Protein AF-W1XTN6-F1 (afdb_monomer)

Mean predicted aligned error: 3.04 Å

Organism: NCBI:txid408170

pLDDT: mean 96.66, std 3.57, range [73.44, 98.69]

Solvent-accessible surface area (backbone atoms only — not comparable to full-atom values): 4794 Å² total; per-residue (Å²): 128,100,67,69,69,73,66,75,31,60,49,79,54,96,93,37,79,39,51,78,65,48,90,81,80,91,81,79,93,48,64,71,60,54,58,55,54,53,75,79,46,89,80,79,91,82,74,93,67,54,73,47,75,59,97,84,46,79,32,47,40,71,93,49,74,70,44,77,107

Radius of gyration: 16.23 Å; Cα contacts (8 Å, |Δi|>4): 52; chains: 1; bounding box: 40×27×40 Å

Foldseek 3Di:
DPDDDPQQQFDQDPNDTHSPNDDDDDDDPDPVVVVVVVVPDDDDPDDDWDWDADPNDIAIPDDDPRRVD

Sequence (69 aa):
RNHIAGNLYCESKDDINIHVYGAHIFHTSLKHVWDYVNQFAEFNHYVNSPVANYKGEMYNLPFNMNTFS

Nearest PDB structures (foldseek):
  4mo2-assembly1_B-2  TM=9.963E-01  e=7.402E-07  Campylobacter jejuni subsp. jejuni NCTC 11168 = ATCC 700819
  1i8t-assembly1_B  TM=9.709E-01  e=7.633E-06  Escherichia coli
  2bi8-assembly1_A  TM=9.427E-01  e=2.528E-04  Klebsiella pneumoniae
  3gf4-assembly1_A  TM=9.261E-01  e=6.170E-04  Klebsiella pneumoniae
  3inr-assembly1_B  TM=9.328E-01  e=8.118E-04  Klebsiella pneumoniae

Secondary structure (DSSP, 8-state):
--SSSGGG-EEEETTEEEETTS------S-HHHHHHHTTT----------EEEETT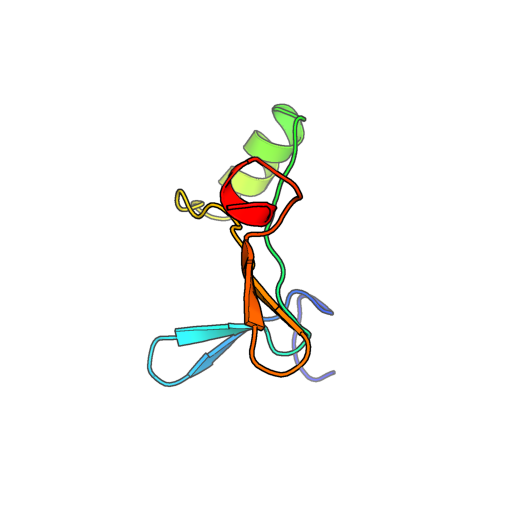EEEESSSSGGGG-

Structure (mmCIF, N/CA/C/O backbone):
data_AF-W1XTN6-F1
#
_entry.id   AF-W1XTN6-F1
#
loop_
_atom_site.group_PDB
_atom_site.id
_atom_site.type_symbol
_atom_site.label_atom_id
_atom_site.label_alt_id
_atom_site.label_comp_id
_atom_site.label_asym_id
_atom_site.label_entity_id
_atom_site.label_seq_id
_atom_site.pdbx_PDB_ins_code
_atom_site.Cartn_x
_atom_site.Cartn_y
_atom_site.Cartn_z
_atom_site.occupancy
_atom_site.B_iso_or_equiv
_atom_site.auth_seq_id
_atom_site.auth_comp_id
_atom_site.auth_asym_id
_atom_site.auth_atom_id
_atom_site.pdbx_PDB_model_num
ATOM 1 N N . ARG A 1 1 ? -3.499 -15.832 -15.675 1.00 82.38 1 ARG A N 1
ATOM 2 C CA . ARG A 1 1 ? -4.002 -14.438 -15.755 1.00 82.38 1 ARG A CA 1
ATOM 3 C C . ARG A 1 1 ? -3.648 -13.906 -17.130 1.00 82.38 1 ARG A C 1
ATOM 5 O O . ARG A 1 1 ? -2.619 -14.319 -17.645 1.00 82.38 1 ARG A O 1
ATOM 12 N N . ASN A 1 2 ? -4.459 -13.016 -17.693 1.00 95.00 2 ASN A N 1
ATOM 13 C CA . ASN A 1 2 ? -4.251 -12.496 -19.051 1.00 95.00 2 ASN A CA 1
ATOM 14 C C . ASN A 1 2 ? -3.562 -11.114 -19.048 1.00 95.00 2 ASN A C 1
ATOM 16 O O . ASN A 1 2 ? -3.726 -10.344 -19.984 1.00 95.00 2 ASN A O 1
ATOM 20 N N . HIS A 1 3 ? -2.825 -10.784 -17.982 1.00 96.56 3 HIS A N 1
ATOM 21 C CA . HIS A 1 3 ? -2.129 -9.509 -17.792 1.00 96.56 3 HIS A CA 1
ATOM 22 C C . HIS A 1 3 ? -0.819 -9.718 -17.010 1.00 96.56 3 HIS A C 1
ATOM 24 O O . HIS A 1 3 ? -0.632 -10.747 -16.350 1.00 96.56 3 HIS A O 1
ATOM 30 N N . ILE A 1 4 ? 0.073 -8.727 -17.066 1.00 96.75 4 ILE A N 1
ATOM 31 C CA . ILE A 1 4 ? 1.364 -8.709 -16.358 1.00 96.75 4 ILE A CA 1
ATOM 32 C C . ILE A 1 4 ? 1.223 -8.229 -14.899 1.00 96.75 4 ILE A C 1
ATOM 34 O O . ILE A 1 4 ? 0.114 -8.013 -14.415 1.00 96.75 4 ILE A O 1
ATOM 38 N N . ALA A 1 5 ? 2.349 -8.063 -14.194 1.00 96.19 5 ALA A N 1
ATOM 39 C CA . ALA A 1 5 ? 2.460 -7.443 -12.862 1.00 96.19 5 ALA A CA 1
ATOM 40 C C . ALA A 1 5 ? 1.824 -8.200 -11.671 1.00 96.19 5 ALA A C 1
ATOM 42 O O . ALA A 1 5 ? 1.879 -7.730 -10.535 1.00 96.19 5 ALA A O 1
ATOM 43 N N . GLY A 1 6 ? 1.275 -9.403 -11.873 1.00 97.31 6 GLY A N 1
ATOM 44 C CA . GLY A 1 6 ? 0.790 -10.234 -10.766 1.00 97.31 6 GLY A CA 1
ATOM 45 C C . GLY A 1 6 ? -0.347 -9.558 -9.990 1.00 97.31 6 GLY A C 1
ATOM 46 O O . GLY A 1 6 ? -1.348 -9.177 -10.593 1.00 97.31 6 GLY A O 1
ATOM 47 N N . ASN A 1 7 ? -0.240 -9.473 -8.658 1.00 98.00 7 ASN A N 1
ATOM 48 C CA . ASN A 1 7 ? -1.239 -8.801 -7.805 1.00 98.00 7 ASN A CA 1
ATOM 49 C C . ASN A 1 7 ? -1.118 -7.266 -7.825 1.00 98.00 7 ASN A C 1
ATOM 51 O O . ASN A 1 7 ? -2.034 -6.597 -7.367 1.00 98.00 7 ASN A O 1
ATOM 55 N N . LEU A 1 8 ? -0.035 -6.713 -8.381 1.00 97.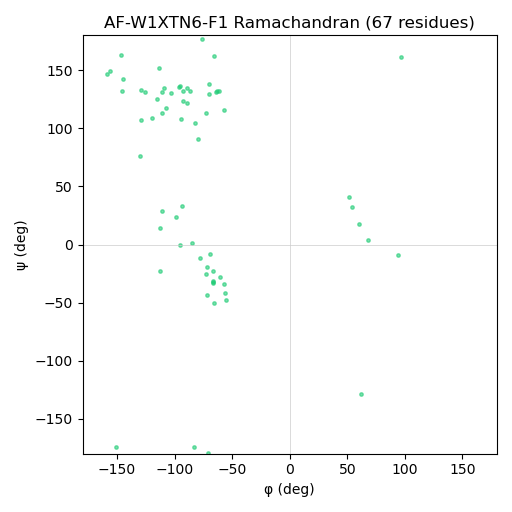31 8 LEU A N 1
ATOM 56 C CA . LEU A 1 8 ? 0.175 -5.265 -8.511 1.00 97.31 8 LEU A CA 1
ATOM 57 C C . LEU A 1 8 ? -0.491 -4.674 -9.760 1.00 97.31 8 LEU A C 1
ATOM 59 O O . LEU A 1 8 ? -0.333 -3.491 -10.039 1.00 97.31 8 LEU A O 1
ATOM 63 N N . TYR A 1 9 ? -1.184 -5.498 -10.547 1.00 98.00 9 TYR A N 1
ATOM 64 C CA . TYR A 1 9 ? -1.868 -5.040 -11.748 1.00 98.00 9 TYR A CA 1
ATOM 65 C C . TYR A 1 9 ? -2.989 -4.050 -11.414 1.00 98.00 9 TYR A C 1
ATOM 67 O O . TYR A 1 9 ? -3.856 -4.345 -10.584 1.00 98.00 9 TYR A O 1
ATOM 75 N N . CYS A 1 10 ? -2.991 -2.929 -12.136 1.00 97.31 10 CYS A N 1
ATOM 76 C CA . CYS A 1 10 ? -4.082 -1.968 -12.148 1.00 97.31 10 CYS A CA 1
ATOM 77 C C . CYS A 1 10 ? -4.819 -2.018 -13.491 1.00 97.31 10 CYS A C 1
ATOM 79 O O . CYS A 1 10 ? -4.191 -2.027 -14.550 1.00 97.31 10 CYS A O 1
ATOM 81 N N . GLU A 1 11 ? -6.148 -2.020 -13.438 1.00 97.50 11 GLU A N 1
ATOM 82 C CA . GLU A 1 11 ? -7.014 -1.832 -14.603 1.00 97.50 11 GLU A CA 1
ATOM 83 C C . GLU A 1 11 ? -7.353 -0.344 -14.726 1.00 97.50 11 GLU A C 1
ATOM 85 O O . GLU A 1 11 ? -7.720 0.281 -13.733 1.00 97.50 11 GLU A O 1
ATOM 90 N N . SER A 1 12 ? -7.229 0.231 -15.922 1.00 96.94 12 SER A N 1
ATOM 91 C CA . SER A 1 12 ? -7.677 1.604 -16.170 1.00 96.94 12 SER A CA 1
ATOM 92 C C . SER A 1 12 ? -9.138 1.594 -16.610 1.00 96.94 12 SER A C 1
ATOM 94 O O . SER A 1 12 ? -9.483 0.944 -17.599 1.00 96.94 12 SER A O 1
ATOM 96 N N . LYS A 1 13 ? -9.993 2.296 -15.865 1.00 97.69 13 LYS A N 1
ATOM 97 C CA . LYS A 1 13 ? -11.421 2.441 -16.156 1.00 97.69 13 LYS A CA 1
ATOM 98 C C . LYS A 1 13 ? -11.889 3.827 -15.733 1.00 97.69 13 LYS A C 1
ATOM 100 O O . LYS A 1 13 ? -11.607 4.238 -14.614 1.00 97.69 13 LYS A O 1
ATOM 105 N N . ASP A 1 14 ? -12.616 4.518 -16.610 1.00 97.31 14 ASP A N 1
ATOM 106 C CA . ASP A 1 14 ? -13.144 5.868 -16.356 1.00 97.31 14 ASP A CA 1
ATOM 107 C C . ASP A 1 14 ? -12.047 6.845 -15.871 1.00 97.31 14 ASP A C 1
ATOM 109 O O . ASP A 1 14 ? -12.244 7.601 -14.925 1.00 97.31 14 ASP A O 1
ATOM 113 N N . ASP A 1 15 ? -10.857 6.765 -16.486 1.00 96.62 15 ASP A N 1
ATOM 114 C CA . ASP A 1 15 ? -9.637 7.513 -16.130 1.00 96.62 15 ASP A CA 1
ATOM 115 C C . ASP A 1 15 ? -9.098 7.262 -14.703 1.00 96.62 15 ASP A C 1
ATOM 117 O O . ASP A 1 15 ? -8.253 8.003 -14.195 1.00 96.62 15 ASP A O 1
ATOM 121 N N . ILE A 1 16 ? -9.533 6.175 -14.059 1.00 97.44 16 ILE A N 1
ATOM 122 C CA . ILE A 1 16 ? -9.091 5.740 -12.731 1.00 97.44 16 ILE A CA 1
ATOM 123 C C . ILE A 1 16 ? -8.265 4.455 -12.852 1.00 97.44 16 ILE A C 1
ATOM 125 O O . ILE A 1 16 ? -8.692 3.472 -13.456 1.00 97.44 16 ILE A O 1
ATOM 129 N N . ASN A 1 17 ? -7.095 4.432 -12.206 1.00 97.31 17 ASN A N 1
ATOM 130 C CA . ASN A 1 17 ? -6.294 3.217 -12.040 1.00 97.31 17 ASN A CA 1
ATOM 131 C C . ASN A 1 17 ? -6.826 2.390 -10.858 1.00 97.31 17 ASN A C 1
ATOM 133 O O . ASN A 1 17 ? -6.597 2.722 -9.695 1.00 97.31 17 ASN A O 1
ATOM 137 N N . ILE A 1 18 ? -7.532 1.301 -11.152 1.00 97.88 18 ILE A N 1
ATOM 138 C CA . ILE A 1 18 ? -8.174 0.428 -10.167 1.00 97.88 18 ILE A CA 1
ATOM 139 C C . ILE A 1 18 ? -7.236 -0.715 -9.790 1.00 97.88 18 ILE A C 1
ATOM 141 O O . ILE A 1 18 ? -6.831 -1.511 -10.634 1.00 97.88 18 ILE A O 1
ATOM 145 N N . HIS A 1 19 ? -6.949 -0.857 -8.498 1.00 98.06 19 HIS A N 1
ATOM 146 C CA . HIS A 1 19 ? -6.153 -1.964 -7.973 1.00 98.06 19 HIS A CA 1
ATOM 147 C C . HIS A 1 19 ? -7.019 -3.231 -7.849 1.00 98.06 19 HIS A C 1
ATOM 149 O O . HIS A 1 19 ? -7.651 -3.471 -6.818 1.00 98.06 19 HIS A O 1
ATOM 155 N N . VAL A 1 20 ? -7.048 -4.053 -8.903 1.00 97.50 20 VAL A N 1
ATOM 156 C CA . VAL A 1 20 ? -7.980 -5.195 -9.045 1.00 97.50 20 VAL A CA 1
ATOM 157 C C . VAL A 1 20 ? -7.816 -6.249 -7.942 1.00 97.50 20 VAL A C 1
ATOM 159 O O . VAL A 1 20 ? -8.772 -6.932 -7.580 1.00 97.50 20 VAL A O 1
ATOM 162 N N . TYR A 1 21 ? -6.616 -6.370 -7.372 1.00 97.69 21 TYR A N 1
ATOM 163 C CA . TYR A 1 21 ? -6.288 -7.378 -6.357 1.00 97.69 21 TYR A CA 1
ATOM 164 C C . TYR A 1 21 ? -6.044 -6.780 -4.963 1.00 97.69 21 TYR A C 1
ATOM 166 O O . TYR A 1 21 ? -5.289 -7.343 -4.172 1.00 97.69 21 TYR A O 1
ATOM 174 N N . GLY A 1 22 ? -6.688 -5.649 -4.661 1.00 96.94 22 GLY A N 1
ATOM 175 C CA . GLY A 1 22 ? -6.577 -4.953 -3.380 1.00 96.94 22 GLY A CA 1
ATOM 176 C C . GLY A 1 22 ? -5.557 -3.815 -3.395 1.00 96.94 22 GLY A C 1
ATOM 177 O O . GLY A 1 22 ? -4.692 -3.732 -4.269 1.00 96.94 22 GLY A O 1
ATOM 178 N N . ALA A 1 23 ? -5.677 -2.910 -2.422 1.00 97.44 23 ALA A N 1
ATOM 179 C CA . ALA A 1 23 ? -4.844 -1.716 -2.336 1.00 97.44 23 ALA A CA 1
ATOM 180 C C . ALA A 1 23 ? -3.355 -2.072 -2.181 1.00 97.44 23 ALA A C 1
ATOM 182 O O . ALA A 1 23 ? -2.982 -2.875 -1.329 1.00 97.44 23 ALA A O 1
ATOM 183 N N . HIS A 1 24 ? -2.508 -1.432 -2.987 1.00 97.75 24 HIS A N 1
ATOM 184 C CA . HIS A 1 24 ? -1.054 -1.577 -2.933 1.00 97.75 24 HIS A CA 1
ATOM 185 C C . HIS A 1 24 ? -0.438 -0.188 -2.866 1.00 97.75 24 HIS A C 1
ATOM 187 O O . HIS A 1 24 ? -0.446 0.551 -3.845 1.00 97.75 24 HIS A O 1
ATOM 193 N N . ILE A 1 25 ? 0.068 0.173 -1.693 1.00 98.00 25 ILE A N 1
ATOM 194 C CA . ILE A 1 25 ? 0.678 1.475 -1.441 1.00 98.00 25 ILE A CA 1
ATOM 195 C C . ILE A 1 25 ? 2.163 1.221 -1.233 1.00 98.00 25 ILE A C 1
ATOM 197 O O . ILE A 1 25 ? 2.554 0.536 -0.287 1.00 98.00 25 ILE A O 1
ATOM 201 N N . PHE A 1 26 ? 2.986 1.715 -2.156 1.00 98.06 26 PHE A N 1
ATOM 202 C CA . PHE A 1 26 ? 4.428 1.533 -2.075 1.00 98.06 26 PHE A CA 1
ATOM 203 C C . PHE A 1 26 ? 4.999 2.361 -0.921 1.00 98.06 26 PHE A C 1
ATOM 205 O O . PHE A 1 26 ? 4.740 3.558 -0.815 1.00 98.06 26 PHE A O 1
ATOM 212 N N . HIS A 1 27 ? 5.795 1.725 -0.067 1.00 98.00 27 HIS A N 1
ATOM 213 C CA . HIS A 1 27 ? 6.538 2.391 0.993 1.00 98.00 27 HIS A CA 1
ATOM 214 C C . HIS A 1 27 ? 7.887 1.694 1.186 1.00 98.00 27 HIS A C 1
ATOM 216 O O . HIS A 1 27 ? 7.995 0.472 1.098 1.00 98.00 27 HIS A O 1
ATOM 222 N N . THR A 1 28 ? 8.937 2.466 1.456 1.00 98.19 28 THR A N 1
ATOM 223 C CA . THR A 1 28 ? 10.264 1.933 1.781 1.00 98.19 28 THR A CA 1
ATOM 224 C C . THR A 1 28 ? 11.078 2.976 2.537 1.00 98.19 28 THR A C 1
ATOM 226 O O . THR A 1 28 ? 10.961 4.168 2.264 1.00 98.19 28 THR A O 1
ATOM 229 N N . SER A 1 29 ? 11.933 2.527 3.457 1.00 98.50 29 SER A N 1
ATOM 230 C CA . SER A 1 29 ? 12.953 3.374 4.099 1.00 98.50 29 SER A CA 1
ATOM 231 C C . SER A 1 29 ? 14.318 3.270 3.402 1.00 98.50 29 SER A C 1
ATOM 233 O O . SER A 1 29 ? 15.285 3.900 3.824 1.00 98.50 29 SER A O 1
ATOM 235 N N . LEU A 1 30 ? 14.430 2.451 2.348 1.00 98.69 30 LEU A N 1
ATOM 236 C CA . LEU A 1 30 ? 15.678 2.195 1.632 1.00 98.69 30 LEU A CA 1
ATOM 237 C C . LEU A 1 30 ? 15.809 3.129 0.425 1.00 98.69 30 LEU A C 1
ATOM 239 O O . LEU A 1 30 ? 15.156 2.928 -0.600 1.00 98.69 30 LEU A O 1
ATOM 243 N N . LYS A 1 31 ? 16.717 4.107 0.517 1.00 98.50 31 LYS A N 1
ATOM 244 C CA . LYS A 1 31 ? 16.940 5.106 -0.542 1.00 98.50 31 LYS A CA 1
ATOM 245 C C . LYS A 1 31 ? 17.282 4.485 -1.900 1.00 98.50 31 LYS A C 1
ATOM 247 O O . LYS A 1 31 ? 16.724 4.900 -2.901 1.00 98.50 31 LYS A O 1
ATOM 252 N N . HIS A 1 32 ? 18.125 3.453 -1.939 1.00 98.56 32 HIS A N 1
ATOM 253 C CA . HIS A 1 32 ? 18.497 2.805 -3.202 1.00 98.56 32 HIS A CA 1
ATOM 254 C C . HIS A 1 32 ? 17.320 2.074 -3.872 1.00 98.56 32 HIS A C 1
ATOM 256 O O . HIS A 1 32 ? 17.242 2.044 -5.094 1.00 98.56 32 HIS A O 1
ATOM 262 N N . VAL A 1 33 ? 16.382 1.517 -3.093 1.00 98.56 33 VAL A N 1
ATOM 263 C CA . VAL A 1 33 ? 15.156 0.906 -3.636 1.00 98.56 33 VAL A CA 1
ATOM 264 C C . VAL A 1 33 ? 14.221 1.993 -4.156 1.00 98.56 33 VAL A C 1
ATOM 266 O O . VAL A 1 33 ? 13.692 1.850 -5.254 1.00 98.5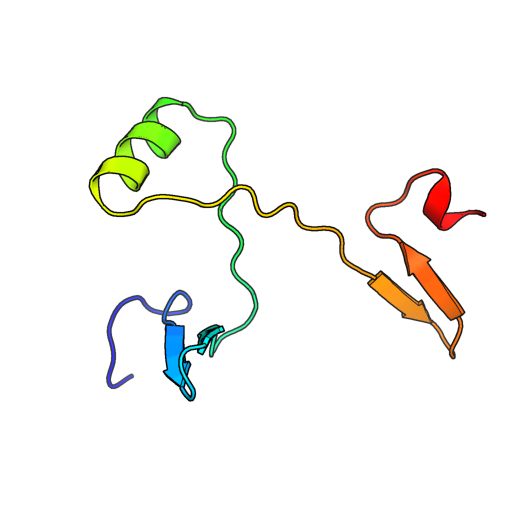6 33 VAL A O 1
ATOM 269 N N . TRP A 1 34 ? 14.054 3.087 -3.401 1.00 98.44 34 TRP A N 1
ATOM 270 C CA . TRP A 1 34 ? 13.297 4.263 -3.840 1.00 98.44 34 TRP A CA 1
ATOM 271 C C . TRP A 1 34 ? 13.838 4.814 -5.167 1.00 98.44 34 TRP A C 1
ATOM 273 O O . TRP A 1 34 ? 13.080 5.015 -6.113 1.00 98.44 34 TRP A O 1
ATOM 283 N N . ASP A 1 35 ? 15.155 4.977 -5.266 1.00 98.50 35 ASP A N 1
ATOM 284 C CA . ASP A 1 35 ? 15.824 5.486 -6.465 1.00 98.50 35 ASP A CA 1
ATOM 285 C C . ASP A 1 35 ? 15.721 4.523 -7.643 1.00 98.50 35 ASP A C 1
ATOM 287 O O . ASP A 1 35 ? 15.623 4.956 -8.787 1.00 98.50 35 ASP A O 1
ATOM 291 N N . TYR A 1 36 ? 15.719 3.217 -7.378 1.00 98.62 36 TYR A N 1
ATOM 292 C CA . TYR A 1 36 ? 15.503 2.212 -8.409 1.00 98.62 36 TYR A CA 1
ATOM 293 C C . TYR 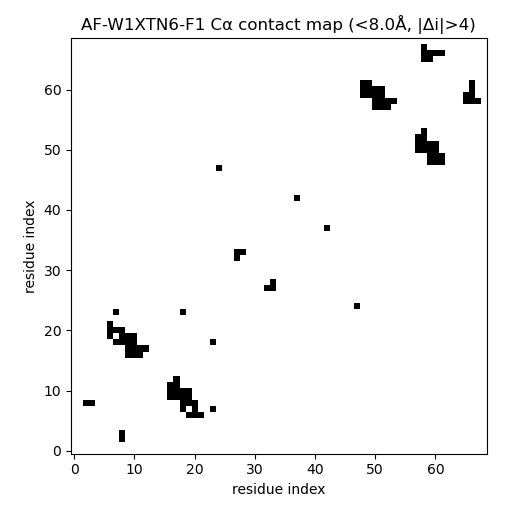A 1 36 ? 14.088 2.289 -8.986 1.00 98.62 36 TYR A C 1
ATOM 295 O O . TYR A 1 36 ? 13.932 2.383 -10.199 1.00 98.62 36 TYR A O 1
ATOM 303 N N . VAL A 1 37 ? 13.050 2.303 -8.142 1.00 98.00 37 VAL A N 1
ATOM 304 C CA . VAL A 1 37 ? 11.663 2.320 -8.638 1.00 98.00 37 VAL A CA 1
ATOM 305 C C . VAL A 1 37 ? 11.308 3.623 -9.358 1.00 98.00 37 VAL A C 1
ATOM 307 O O . VAL A 1 37 ? 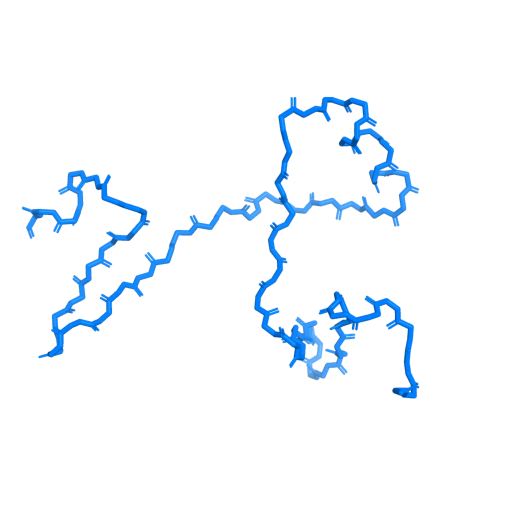10.557 3.588 -10.332 1.00 98.00 37 VAL A O 1
ATOM 310 N N . ASN A 1 38 ? 11.900 4.752 -8.948 1.00 98.12 38 ASN A N 1
ATOM 311 C CA . ASN A 1 38 ? 11.683 6.052 -9.593 1.00 98.12 38 ASN A CA 1
ATOM 312 C C . ASN A 1 38 ? 12.294 6.152 -11.004 1.00 98.12 38 ASN A C 1
ATOM 314 O O . ASN A 1 3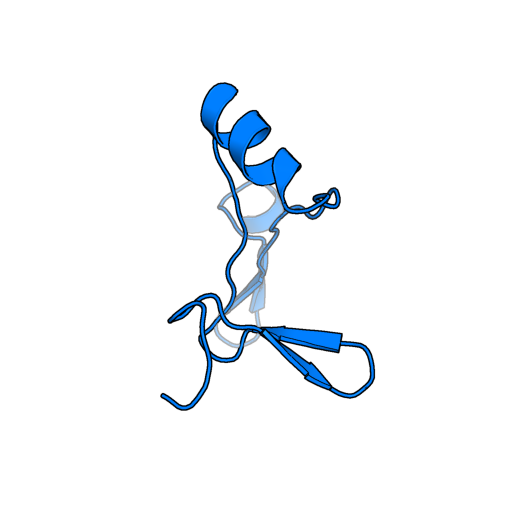8 ? 12.005 7.100 -11.726 1.00 98.12 38 ASN A O 1
ATOM 318 N N . GLN A 1 39 ? 13.089 5.168 -11.444 1.00 98.56 39 GLN A N 1
ATOM 319 C CA . GLN A 1 39 ? 13.511 5.066 -12.849 1.00 98.56 39 GLN A CA 1
ATOM 320 C C . GLN A 1 39 ? 12.363 4.635 -13.775 1.00 98.56 39 GLN A C 1
ATOM 322 O O . GLN A 1 39 ? 12.457 4.827 -14.985 1.00 98.56 39 GLN A O 1
ATOM 327 N N . PHE A 1 40 ? 11.296 4.043 -13.225 1.00 97.88 40 PHE A N 1
ATOM 328 C CA . PHE A 1 40 ? 10.191 3.459 -13.994 1.00 97.88 40 PHE A CA 1
ATOM 329 C C . PHE A 1 40 ? 8.867 4.211 -13.837 1.00 97.88 40 PHE A C 1
ATOM 331 O O . PHE A 1 40 ? 7.996 4.076 -14.694 1.00 97.88 40 PHE A O 1
ATOM 338 N N . ALA A 1 41 ? 8.689 4.964 -12.751 1.00 95.81 41 ALA A N 1
ATOM 339 C CA . ALA A 1 41 ? 7.469 5.715 -12.478 1.00 95.81 41 ALA A CA 1
ATOM 340 C C . ALA A 1 41 ? 7.736 6.896 -11.538 1.00 95.81 41 ALA A C 1
ATOM 342 O O . ALA A 1 41 ? 8.581 6.810 -10.650 1.00 95.81 41 ALA A O 1
ATOM 343 N N . GLU A 1 42 ? 6.961 7.965 -11.694 1.00 97.31 42 GLU A N 1
ATOM 344 C CA . GLU A 1 42 ? 6.890 9.049 -10.716 1.00 97.31 42 GLU A CA 1
ATOM 345 C C . GLU A 1 42 ? 5.848 8.708 -9.644 1.00 97.31 42 GLU A C 1
ATOM 347 O O . GLU A 1 42 ? 4.724 8.302 -9.954 1.00 97.31 42 GLU A O 1
ATOM 352 N N . PHE A 1 43 ? 6.218 8.870 -8.374 1.00 97.75 43 PHE A N 1
ATOM 353 C CA . PHE A 1 43 ? 5.308 8.670 -7.250 1.00 97.75 43 PHE A CA 1
ATOM 354 C C . PHE A 1 43 ? 4.702 9.998 -6.806 1.00 97.75 43 PHE A C 1
ATOM 356 O O . PHE A 1 43 ? 5.404 10.991 -6.625 1.00 97.75 43 PHE A O 1
ATOM 363 N N . ASN A 1 44 ? 3.396 9.991 -6.555 1.00 97.00 44 ASN A N 1
ATOM 364 C CA . ASN A 1 44 ? 2.727 11.105 -5.895 1.00 97.00 44 ASN A CA 1
ATOM 365 C C . ASN A 1 44 ? 3.014 11.117 -4.377 1.00 97.00 44 ASN A C 1
ATOM 367 O O . ASN A 1 44 ? 3.655 10.223 -3.825 1.00 97.00 44 ASN A O 1
ATOM 371 N N . HIS A 1 45 ? 2.500 12.133 -3.684 1.00 97.50 45 HIS A N 1
ATOM 372 C CA . HIS A 1 45 ? 2.647 12.294 -2.232 1.00 97.50 45 HIS A CA 1
ATOM 373 C C . HIS A 1 45 ? 1.477 11.698 -1.433 1.00 97.50 45 HIS A C 1
ATOM 375 O O . HIS A 1 45 ? 1.081 12.247 -0.405 1.00 97.50 45 HIS A O 1
ATOM 381 N N . TYR A 1 46 ? 0.876 10.604 -1.913 1.00 98.00 46 TYR A N 1
ATOM 382 C CA . TYR A 1 46 ? -0.211 9.947 -1.192 1.00 98.00 46 TYR A CA 1
ATOM 383 C C . TYR A 1 46 ? 0.266 9.407 0.166 1.00 98.00 46 TYR A C 1
ATOM 385 O O . TYR A 1 46 ? 1.277 8.710 0.254 1.00 98.00 46 TYR A O 1
ATOM 393 N N . VAL A 1 47 ? -0.501 9.688 1.222 1.00 97.38 47 VAL A N 1
ATOM 394 C CA . VAL A 1 47 ? -0.283 9.155 2.571 1.00 97.38 47 VAL A CA 1
ATOM 395 C C . VAL A 1 47 ? -1.463 8.268 2.937 1.00 97.38 47 VAL A C 1
ATOM 397 O O . VAL A 1 47 ? -2.616 8.697 2.885 1.00 97.38 47 VAL A O 1
ATOM 400 N N . ASN A 1 48 ? -1.172 7.026 3.317 1.00 97.56 48 ASN A N 1
ATOM 401 C CA . ASN A 1 48 ? -2.202 6.089 3.736 1.00 97.56 48 ASN A CA 1
ATOM 402 C C . ASN A 1 48 ? -2.741 6.461 5.123 1.00 97.56 48 ASN A C 1
ATOM 404 O O . ASN A 1 48 ? -2.033 6.309 6.117 1.00 97.56 48 A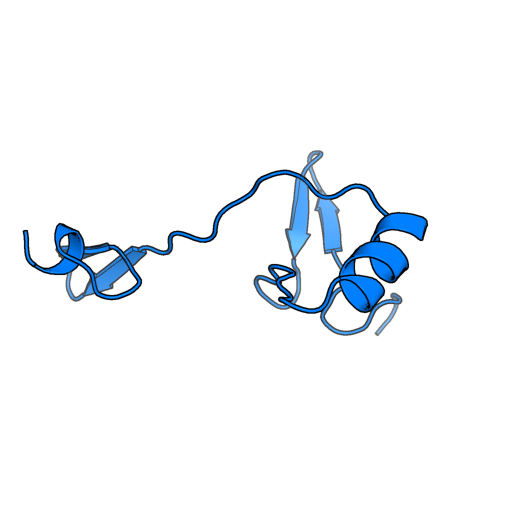SN A O 1
ATOM 408 N N . SER A 1 49 ? -4.005 6.871 5.179 1.00 96.94 49 SER A N 1
ATOM 409 C CA . SER A 1 49 ? -4.725 7.184 6.419 1.00 96.94 49 SER A CA 1
ATOM 410 C C . SER A 1 49 ? -6.070 6.448 6.434 1.00 96.94 49 SER A C 1
ATOM 412 O O . SER A 1 49 ? -7.101 7.055 6.133 1.00 96.94 49 SER A O 1
ATOM 414 N N . PRO A 1 50 ? -6.085 5.125 6.700 1.00 97.50 50 PRO A N 1
ATOM 415 C CA . PRO A 1 50 ? -7.310 4.335 6.667 1.00 97.50 50 PRO A CA 1
ATOM 416 C C . PRO A 1 50 ? -8.301 4.736 7.765 1.00 97.50 50 PRO A C 1
ATOM 418 O O . PRO A 1 50 ? -7.934 5.322 8.786 1.00 97.50 50 PRO A O 1
ATOM 421 N N . VAL A 1 51 ? -9.559 4.336 7.585 1.00 97.00 51 VAL A N 1
ATOM 422 C CA . VAL A 1 51 ? -10.622 4.505 8.581 1.00 97.00 51 VAL A CA 1
ATOM 423 C C . VAL A 1 51 ? -11.261 3.149 8.862 1.00 97.00 51 VAL A C 1
ATOM 425 O O . VAL A 1 51 ? -11.601 2.415 7.934 1.00 97.00 51 VAL A O 1
ATOM 428 N N . ALA A 1 52 ? -11.408 2.809 10.140 1.00 97.75 52 ALA A N 1
ATOM 429 C CA . ALA A 1 52 ? -12.117 1.620 10.589 1.00 97.75 52 ALA A CA 1
ATOM 430 C C . 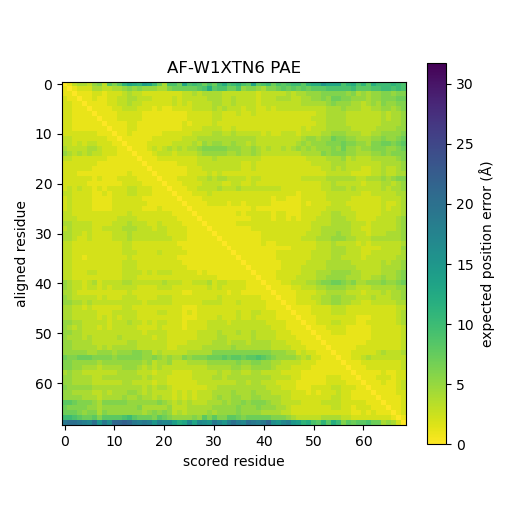ALA A 1 52 ? -13.563 1.974 10.941 1.00 97.75 52 ALA A C 1
ATOM 432 O O . ALA A 1 52 ? -13.810 2.966 11.620 1.00 97.75 52 ALA A O 1
ATOM 433 N N . ASN A 1 53 ? -14.508 1.139 10.513 1.00 97.44 53 ASN A N 1
ATOM 434 C CA . ASN A 1 53 ? -15.898 1.206 10.947 1.00 97.44 53 ASN A CA 1
ATOM 435 C C . ASN A 1 53 ? -16.176 0.024 11.877 1.00 97.44 53 ASN A C 1
ATOM 437 O O . ASN A 1 53 ? -16.091 -1.131 11.450 1.00 97.44 53 ASN A O 1
ATOM 441 N N . TYR A 1 54 ? -16.519 0.304 13.131 1.00 96.81 54 TYR A N 1
ATOM 442 C CA . TYR A 1 54 ? -16.959 -0.701 14.086 1.00 96.81 54 TYR A CA 1
ATOM 443 C C . TYR A 1 54 ? -18.377 -0.376 14.549 1.00 96.81 54 TYR A C 1
ATOM 445 O O . TYR A 1 54 ? -18.603 0.582 15.276 1.00 96.81 54 TYR A O 1
ATOM 453 N N . LYS A 1 55 ? -19.350 -1.188 14.115 1.00 97.06 55 LYS A N 1
ATOM 454 C CA . LYS A 1 55 ? -20.773 -1.043 14.480 1.00 97.06 55 LYS A CA 1
ATOM 455 C C . LYS A 1 55 ? -21.357 0.356 14.202 1.00 97.06 55 LYS A C 1
ATOM 457 O O . LYS A 1 55 ? -22.263 0.789 14.904 1.00 97.06 55 LYS A O 1
ATOM 462 N N . GLY A 1 56 ? -20.878 1.037 13.160 1.00 96.69 56 GLY A N 1
ATOM 463 C CA . GLY A 1 56 ? -21.322 2.383 12.784 1.00 96.69 56 GLY A CA 1
ATOM 464 C C . GLY A 1 56 ? -20.469 3.514 13.363 1.00 96.69 56 GLY A C 1
ATOM 465 O O . GLY A 1 56 ? -20.618 4.651 12.926 1.00 96.69 56 GLY A O 1
ATOM 466 N N . GLU A 1 57 ? -19.548 3.216 14.279 1.00 96.00 57 GLU A N 1
ATOM 467 C CA . GLU A 1 57 ? -18.580 4.181 14.799 1.00 96.00 57 GLU A CA 1
ATOM 468 C C . GLU A 1 57 ? -17.314 4.186 13.935 1.00 96.00 57 GLU A C 1
ATOM 470 O O . GLU A 1 57 ? -16.794 3.129 13.563 1.00 96.00 57 GLU A O 1
ATOM 475 N N . MET A 1 58 ? -16.830 5.383 13.599 1.00 96.88 58 MET A N 1
ATOM 476 C CA . MET A 1 58 ? -15.690 5.586 12.705 1.00 96.88 58 MET A CA 1
ATOM 477 C C . MET A 1 58 ? -14.441 5.947 13.505 1.00 96.88 58 MET A C 1
ATOM 479 O O . MET A 1 58 ? -14.471 6.868 14.313 1.00 96.88 58 MET A O 1
ATOM 483 N N . TYR A 1 59 ? -13.335 5.258 13.229 1.00 97.25 59 TYR A N 1
ATOM 484 C CA . TYR A 1 59 ? -12.065 5.412 13.935 1.00 97.25 59 TYR A CA 1
ATOM 485 C C . TYR A 1 59 ? -10.912 5.625 12.953 1.00 97.25 59 TYR A C 1
ATOM 487 O O . TYR A 1 59 ? -10.759 4.872 11.988 1.00 97.25 59 TYR A O 1
ATOM 495 N N . ASN A 1 60 ? -10.053 6.612 13.211 1.00 97.31 60 ASN A N 1
ATOM 496 C CA . ASN A 1 60 ? -8.837 6.824 12.426 1.00 97.31 60 ASN A CA 1
ATOM 497 C C . ASN A 1 60 ? -7.804 5.721 12.683 1.00 97.31 60 ASN A C 1
ATOM 499 O O . ASN A 1 60 ? -7.558 5.349 13.834 1.00 97.31 60 ASN A O 1
ATOM 503 N N . LEU A 1 61 ? -7.147 5.259 11.616 1.00 96.88 61 LEU A N 1
ATOM 504 C CA . LEU A 1 61 ? -5.998 4.360 11.681 1.00 96.88 61 LEU A CA 1
ATOM 505 C C . LEU A 1 61 ? -4.717 5.048 11.172 1.00 96.88 61 LEU A C 1
ATOM 507 O O . LEU A 1 61 ? -4.795 5.922 10.306 1.00 96.88 61 LEU A O 1
ATOM 511 N N . PRO A 1 62 ? -3.530 4.637 11.664 1.00 97.19 62 PRO A N 1
ATOM 512 C CA . PRO A 1 62 ? -3.303 3.680 12.758 1.00 97.19 62 PRO A CA 1
ATOM 513 C C . PRO A 1 62 ? -3.690 4.278 14.121 1.00 97.19 62 PRO A C 1
ATOM 515 O O . PRO A 1 62 ? -4.116 5.427 14.185 1.00 97.19 62 PRO A O 1
ATOM 518 N N . PHE A 1 63 ? -3.525 3.524 15.212 1.00 96.81 63 PHE A N 1
ATOM 519 C CA . PHE A 1 63 ? -3.803 4.033 16.558 1.00 96.81 63 PHE A CA 1
ATOM 520 C C . PHE A 1 63 ? -2.980 5.285 16.874 1.00 96.81 63 PHE A C 1
ATOM 522 O O . PHE A 1 63 ? -1.751 5.248 16.924 1.00 96.81 63 PHE A O 1
ATOM 529 N N . ASN A 1 64 ? -3.678 6.397 17.074 1.00 96.00 64 ASN A N 1
ATOM 530 C CA . ASN A 1 64 ? -3.134 7.685 17.485 1.00 96.00 64 ASN A CA 1
ATOM 531 C C . ASN A 1 64 ? -4.203 8.461 18.279 1.00 96.00 64 ASN A C 1
ATOM 533 O O . ASN A 1 64 ? -5.273 7.926 18.555 1.00 96.00 64 ASN A O 1
ATOM 537 N N . MET A 1 65 ? -3.938 9.716 18.652 1.00 95.81 65 MET A N 1
ATOM 538 C CA . MET A 1 65 ? -4.883 10.509 19.456 1.00 95.81 65 MET A CA 1
ATOM 539 C C . MET A 1 65 ? -6.271 10.653 18.808 1.00 95.81 65 MET A C 1
ATOM 541 O O . MET A 1 65 ? -7.269 10.611 19.522 1.00 95.81 65 MET A O 1
ATOM 545 N N . ASN A 1 66 ? -6.351 10.725 17.474 1.00 94.81 66 ASN A N 1
ATOM 546 C CA . ASN A 1 66 ? -7.627 10.791 16.749 1.00 94.81 66 ASN A CA 1
ATOM 547 C C . ASN A 1 66 ? -8.448 9.499 16.876 1.00 94.81 66 ASN A C 1
ATOM 549 O O .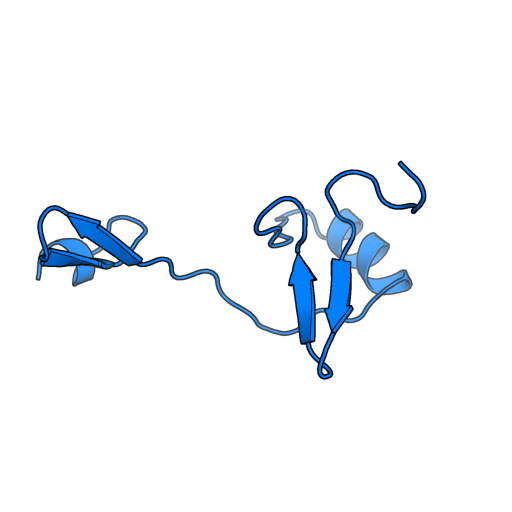 ASN A 1 66 ? -9.655 9.521 16.686 1.00 94.81 66 ASN A O 1
ATOM 553 N N . THR A 1 67 ? -7.814 8.361 17.175 1.00 93.56 67 THR A N 1
ATOM 554 C CA . THR A 1 67 ? -8.516 7.084 17.374 1.00 93.56 67 THR A CA 1
ATOM 555 C C . THR A 1 67 ? -9.290 7.060 18.696 1.00 93.56 67 THR A C 1
ATOM 557 O O . THR A 1 67 ? -10.253 6.314 18.817 1.00 93.56 67 THR A O 1
ATOM 560 N N . PHE A 1 68 ? -8.871 7.848 19.689 1.00 89.81 68 PHE A N 1
ATOM 561 C CA . PHE A 1 68 ? -9.443 7.852 21.042 1.00 89.81 68 PHE A CA 1
ATOM 562 C C . PHE A 1 68 ? -10.178 9.159 21.379 1.00 89.81 68 PHE A C 1
ATOM 564 O O . PHE A 1 68 ? -10.393 9.443 22.558 1.00 89.81 68 PHE A O 1
ATOM 571 N N . SER A 1 69 ? -10.470 9.972 20.359 1.00 73.44 69 SER A N 1
ATOM 572 C CA . SER A 1 69 ? -11.185 11.248 20.496 1.00 73.44 69 SER A CA 1
ATOM 573 C C . SER A 1 69 ? -12.697 11.063 20.554 1.00 73.44 69 SER A C 1
ATOM 575 O O . SER A 1 69 ? -13.193 10.084 19.956 1.00 73.44 69 SER A O 1
#